Protein AF-A0A227J600-F1 (afdb_monomer_lite)

pLDDT: mean 83.87, std 13.02, range [43.38, 95.94]

Sequence (119 aa):
QQKRGGYDVKAYPALVDTKDSVEIKLYETEFEQITAMRAGQRRLILLNVPSPIKYLHANLPNKSKLGLYFNPYGKVLDLIDDCIACGVDKLIEEQGGLVWVPEKFEALKEHVRAELGDT

Structure (mmCIF, N/CA/C/O backbone):
data_AF-A0A227J600-F1
#
_entry.id   AF-A0A227J600-F1
#
loop_
_atom_site.group_PDB
_atom_site.id
_atom_site.type_symbol
_atom_site.label_atom_id
_atom_site.label_alt_id
_atom_site.label_comp_id
_atom_site.label_asym_id
_atom_site.label_entity_id
_atom_site.label_seq_id
_atom_site.pdbx_PDB_ins_code
_atom_site.Cartn_x
_atom_site.Cartn_y
_atom_site.Cartn_z
_atom_site.occupancy
_atom_site.B_iso_or_equiv
_atom_site.auth_seq_id
_atom_site.auth_comp_id
_atom_site.auth_asym_id
_atom_site.auth_atom_id
_atom_site.pdbx_PDB_model_num
ATOM 1 N N . GLN A 1 1 ? -19.635 -5.910 17.790 1.00 46.06 1 GLN A N 1
ATOM 2 C CA . GLN A 1 1 ? -19.653 -5.313 19.142 1.00 46.06 1 GLN A CA 1
ATOM 3 C C . GLN A 1 1 ? -19.411 -6.428 20.143 1.00 46.06 1 GLN A C 1
ATOM 5 O O . GLN A 1 1 ? -20.209 -7.355 20.182 1.00 46.06 1 GLN A O 1
ATOM 10 N N . GLN A 1 2 ? -18.305 -6.395 20.886 1.00 43.38 2 GLN A N 1
ATOM 11 C CA . GLN A 1 2 ? -18.031 -7.391 21.921 1.00 43.38 2 GLN A CA 1
ATOM 12 C C . GLN A 1 2 ? -17.884 -6.658 23.255 1.00 43.38 2 GLN A C 1
ATOM 14 O O . GLN A 1 2 ? -16.942 -5.898 23.451 1.00 43.38 2 GLN A O 1
ATOM 19 N N . LYS A 1 3 ? -18.866 -6.837 24.146 1.00 43.69 3 LYS A N 1
ATOM 20 C CA . LYS A 1 3 ? -18.869 -6.229 25.479 1.00 43.69 3 LYS A CA 1
ATOM 21 C C . LYS A 1 3 ? -17.942 -7.022 26.398 1.00 43.69 3 LYS A C 1
ATOM 23 O O . LYS A 1 3 ? -18.244 -8.160 26.747 1.00 43.69 3 LYS A O 1
ATOM 28 N N . ARG A 1 4 ? -16.845 -6.404 26.831 1.00 49.41 4 ARG A N 1
ATOM 29 C CA . ARG A 1 4 ? -16.098 -6.806 28.029 1.00 49.41 4 ARG A CA 1
ATOM 30 C C . ARG A 1 4 ? -16.198 -5.667 29.043 1.00 49.41 4 ARG A C 1
ATOM 32 O O . ARG A 1 4 ? -15.706 -4.579 28.790 1.00 49.41 4 ARG A O 1
ATOM 39 N N . GLY A 1 5 ? -16.853 -5.926 30.175 1.00 49.62 5 GLY A N 1
ATOM 40 C CA . GLY A 1 5 ? -16.688 -5.129 31.396 1.00 49.62 5 GLY A CA 1
ATOM 41 C C . GLY A 1 5 ? -17.220 -3.690 31.390 1.00 49.62 5 GLY A C 1
ATOM 42 O O . GLY A 1 5 ? -16.517 -2.806 31.851 1.00 49.62 5 GLY A O 1
ATOM 43 N N . GLY A 1 6 ? -18.444 -3.437 30.917 1.00 53.41 6 GLY A N 1
ATOM 44 C CA . GLY A 1 6 ? -19.148 -2.167 31.185 1.00 53.41 6 GLY A CA 1
ATOM 45 C C . GLY A 1 6 ? -18.714 -0.942 30.368 1.00 53.41 6 GLY A C 1
ATOM 46 O O . GLY A 1 6 ? -19.370 0.089 30.467 1.00 53.41 6 GLY A O 1
ATOM 47 N N . TYR A 1 7 ? -17.689 -1.063 29.521 1.00 58.03 7 TYR A N 1
ATOM 48 C CA . TYR A 1 7 ? -17.281 -0.028 28.569 1.00 58.03 7 TYR A CA 1
ATOM 49 C C . TYR A 1 7 ? -17.641 -0.463 27.140 1.00 58.03 7 TYR A C 1
ATOM 51 O O . TYR A 1 7 ? -17.305 -1.571 26.714 1.00 58.03 7 TYR A O 1
ATOM 59 N N . ASP A 1 8 ? -18.342 0.394 26.391 1.00 58.34 8 ASP A N 1
ATOM 60 C CA . ASP A 1 8 ? -18.586 0.187 24.960 1.00 58.34 8 ASP A CA 1
ATOM 61 C C . ASP A 1 8 ? -17.286 0.466 24.189 1.00 58.34 8 ASP A C 1
ATOM 63 O O . ASP A 1 8 ? -16.976 1.598 23.826 1.00 58.34 8 ASP A O 1
ATOM 67 N N . VAL A 1 9 ? -16.490 -0.582 23.964 1.00 66.81 9 VAL A N 1
ATOM 68 C CA . VAL A 1 9 ? -15.254 -0.491 23.178 1.00 66.81 9 VAL A CA 1
ATOM 69 C C . VAL A 1 9 ? -15.612 -0.434 21.691 1.00 66.81 9 VAL A C 1
ATOM 71 O O . VAL A 1 9 ? -16.072 -1.422 21.107 1.00 66.81 9 VAL A O 1
ATOM 74 N N . LYS A 1 10 ? -15.406 0.731 21.066 1.00 78.88 10 LYS A N 1
ATOM 75 C CA . LYS A 1 10 ? -15.473 0.894 19.611 1.00 78.88 10 LYS A CA 1
ATOM 76 C C . LYS A 1 10 ? -14.107 0.535 19.033 1.00 78.88 10 LYS A C 1
ATOM 78 O O . LYS A 1 10 ? -13.140 1.251 19.246 1.00 78.88 10 LYS A O 1
ATOM 83 N N . ALA A 1 11 ? -14.043 -0.591 18.335 1.00 86.06 11 ALA A N 1
ATOM 84 C CA . ALA A 1 11 ? -12.839 -1.043 17.655 1.00 86.06 11 ALA A CA 1
ATOM 85 C C . ALA A 1 11 ? -12.985 -0.840 16.144 1.00 86.06 11 ALA A C 1
ATOM 87 O O . ALA A 1 11 ? -14.039 -1.138 15.574 1.00 86.06 11 ALA A O 1
ATOM 88 N N . TYR A 1 12 ? -11.921 -0.363 15.511 1.00 90.44 12 TYR A N 1
ATOM 89 C CA . TYR A 1 12 ? -11.863 -0.056 14.089 1.00 90.44 12 TYR A CA 1
ATOM 90 C C . TYR A 1 12 ? -10.918 -1.045 13.391 1.00 90.44 12 TYR A C 1
ATOM 92 O O . TYR A 1 12 ? -9.704 -0.960 13.579 1.00 90.44 12 TYR A O 1
ATOM 100 N N . PRO A 1 13 ? -11.433 -2.028 12.630 1.00 93.62 13 PRO A N 1
ATOM 101 C CA . PRO A 1 13 ? -10.587 -2.994 11.940 1.00 93.62 13 PRO A CA 1
ATOM 102 C C . PRO A 1 13 ? -9.876 -2.353 10.744 1.00 93.62 13 PRO A C 1
ATOM 104 O O . PRO A 1 13 ? -10.499 -1.626 9.969 1.00 93.62 13 PRO A O 1
ATOM 107 N N . ALA A 1 14 ? -8.597 -2.666 10.560 1.00 95.81 14 ALA A N 1
ATOM 108 C CA . ALA A 1 14 ? -7.825 -2.276 9.384 1.00 95.81 14 ALA A CA 1
ATOM 109 C C . ALA A 1 14 ? -6.902 -3.405 8.922 1.00 95.81 14 ALA A C 1
ATOM 111 O O . ALA A 1 14 ? -6.484 -4.252 9.717 1.00 95.81 14 ALA A O 1
ATOM 112 N N . LEU A 1 15 ? -6.577 -3.377 7.629 1.00 95.31 15 LEU A N 1
ATOM 113 C CA . LEU A 1 15 ? -5.482 -4.156 7.067 1.00 95.31 15 LEU A CA 1
ATOM 114 C C . LEU A 1 15 ? -4.154 -3.518 7.471 1.00 95.31 15 LEU A C 1
ATOM 116 O O . LEU A 1 15 ? -4.006 -2.302 7.391 1.00 95.31 15 LEU A O 1
ATOM 120 N N . VAL A 1 16 ? -3.192 -4.339 7.876 1.00 95.56 16 VAL A N 1
ATOM 121 C CA . VAL A 1 16 ? -1.859 -3.907 8.304 1.00 95.56 16 VAL A CA 1
ATOM 122 C C . VAL A 1 16 ? -0.806 -4.585 7.444 1.00 95.56 16 VAL A C 1
ATOM 124 O O . VAL A 1 16 ? -0.865 -5.794 7.230 1.00 95.56 16 VAL A O 1
ATOM 127 N N . ASP A 1 17 ? 0.152 -3.794 6.966 1.00 95.38 17 ASP A N 1
ATOM 128 C CA . ASP A 1 17 ? 1.301 -4.266 6.196 1.00 95.38 17 ASP A CA 1
ATOM 129 C C . ASP A 1 17 ? 2.279 -5.051 7.095 1.00 95.38 17 ASP A C 1
ATOM 131 O O . ASP A 1 17 ? 2.803 -4.514 8.075 1.00 95.38 17 ASP A O 1
ATOM 135 N N . THR A 1 18 ? 2.547 -6.312 6.750 1.00 94.00 18 THR A N 1
ATOM 136 C CA . THR A 1 18 ? 3.558 -7.178 7.387 1.00 94.00 18 THR A CA 1
ATOM 137 C C . THR A 1 18 ? 4.670 -7.589 6.416 1.00 94.00 18 THR A C 1
ATOM 139 O O . THR A 1 18 ? 5.369 -8.575 6.640 1.00 94.00 18 THR A O 1
ATOM 142 N N . LYS A 1 19 ? 4.876 -6.797 5.358 1.00 88.00 19 LYS A N 1
ATOM 143 C CA . LYS A 1 19 ? 5.815 -6.971 4.237 1.00 88.00 19 LYS A CA 1
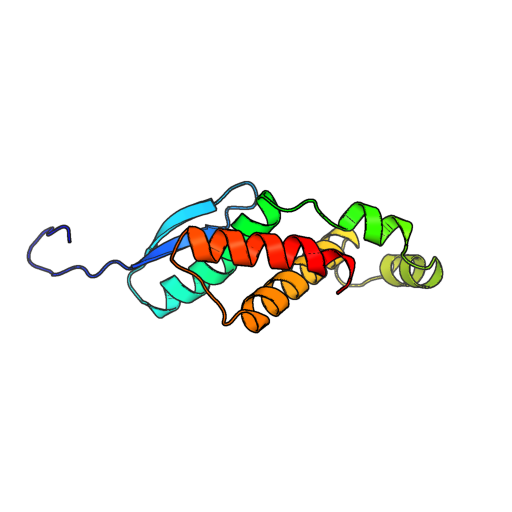ATOM 144 C C . LYS A 1 19 ? 5.448 -8.099 3.279 1.00 88.00 19 LYS A C 1
ATOM 146 O O . LYS A 1 19 ? 5.242 -7.837 2.096 1.00 88.00 19 LYS A O 1
ATOM 151 N N . ASP A 1 20 ? 5.352 -9.319 3.793 1.00 90.31 20 ASP A N 1
ATOM 152 C CA . ASP A 1 20 ? 5.110 -10.526 2.990 1.00 90.31 20 ASP A CA 1
ATOM 153 C C . ASP A 1 20 ? 3.631 -10.935 2.977 1.00 90.31 20 ASP A C 1
ATOM 155 O O . ASP A 1 20 ? 3.209 -11.788 2.197 1.00 90.31 20 ASP A O 1
ATOM 159 N N . SER A 1 21 ? 2.825 -10.325 3.843 1.00 94.12 21 SER A N 1
ATOM 160 C CA . SER A 1 21 ? 1.391 -10.561 3.939 1.00 94.12 21 SER A CA 1
ATOM 161 C C . SER A 1 21 ? 0.653 -9.294 4.382 1.00 94.12 21 SER A C 1
ATOM 163 O O . SER A 1 21 ? 1.231 -8.207 4.489 1.00 94.12 21 SER A O 1
ATOM 165 N N . VAL A 1 22 ? -0.656 -9.433 4.588 1.00 95.94 22 VAL A N 1
ATOM 166 C CA . VAL A 1 22 ? -1.472 -8.450 5.296 1.00 95.94 22 VAL A CA 1
ATOM 167 C C . VAL A 1 22 ? -2.204 -9.135 6.440 1.00 95.94 22 VAL A C 1
ATOM 169 O O . VAL A 1 22 ? -2.660 -10.272 6.310 1.00 95.94 22 VAL A O 1
ATOM 172 N N . GLU A 1 23 ? -2.336 -8.432 7.556 1.00 95.62 23 GLU A N 1
ATOM 173 C CA . GLU A 1 23 ? -3.066 -8.897 8.737 1.00 95.62 23 GLU A CA 1
ATOM 174 C C . GLU A 1 23 ? -4.247 -7.979 9.045 1.00 95.62 23 GLU A C 1
ATOM 176 O O . GLU A 1 23 ? -4.255 -6.813 8.659 1.00 95.62 23 GLU A O 1
ATOM 181 N N . ILE A 1 24 ? -5.232 -8.482 9.789 1.00 94.75 24 ILE A N 1
ATOM 182 C CA . ILE A 1 24 ? -6.327 -7.663 10.318 1.00 94.75 24 ILE A CA 1
ATOM 183 C C . ILE A 1 24 ? -6.005 -7.308 11.768 1.00 94.75 24 ILE A C 1
ATOM 185 O O . ILE A 1 24 ? -5.849 -8.201 12.604 1.00 94.75 24 ILE A O 1
ATOM 189 N N . LYS A 1 25 ? -5.948 -6.010 12.083 1.00 94.06 25 LYS A N 1
ATOM 190 C CA . LYS A 1 25 ? -5.805 -5.513 13.461 1.00 94.06 25 LYS A CA 1
ATOM 191 C C . LYS A 1 25 ? -6.927 -4.552 13.817 1.00 94.06 25 LYS A C 1
ATOM 193 O O . LYS A 1 25 ? -7.504 -3.895 12.954 1.00 94.06 25 LYS A O 1
ATOM 198 N N . LEU A 1 26 ? -7.247 -4.513 15.106 1.00 93.56 26 LEU A N 1
ATOM 199 C CA . LEU A 1 26 ? -8.228 -3.601 15.676 1.00 93.56 26 LEU A CA 1
ATOM 200 C C . LEU A 1 26 ? -7.506 -2.380 16.242 1.00 93.56 26 LEU A C 1
ATOM 202 O O . LEU A 1 26 ? -6.573 -2.534 17.025 1.00 93.56 26 LEU A O 1
ATOM 206 N N . TYR A 1 27 ? -7.972 -1.198 15.859 1.00 92.81 27 TYR A N 1
ATOM 207 C CA . TYR A 1 27 ? -7.493 0.089 16.352 1.00 92.81 27 TYR A CA 1
ATOM 208 C C . TYR A 1 27 ? -8.540 0.761 17.238 1.00 92.81 27 TYR A C 1
ATOM 210 O O . TYR A 1 27 ? -9.737 0.475 17.129 1.00 92.81 27 TYR A O 1
ATOM 218 N N . GLU A 1 28 ? -8.090 1.651 18.119 1.00 89.75 28 GLU A N 1
ATOM 219 C CA . GLU A 1 28 ? -8.958 2.389 19.044 1.00 89.75 28 GLU A CA 1
ATOM 220 C C . GLU A 1 28 ? -9.512 3.667 18.404 1.00 89.75 28 GLU A C 1
ATOM 222 O O . GLU A 1 28 ? -10.600 4.124 18.761 1.00 89.75 28 GLU A O 1
ATOM 227 N N . THR A 1 29 ? -8.805 4.218 17.412 1.00 91.94 29 THR A N 1
ATOM 228 C CA . THR A 1 29 ? -9.203 5.441 16.710 1.00 91.94 29 THR A CA 1
ATOM 229 C C . THR A 1 29 ? -9.389 5.228 15.207 1.00 91.94 29 THR A C 1
ATOM 231 O O . THR A 1 29 ? -8.734 4.400 14.572 1.00 91.94 29 THR A O 1
ATOM 234 N N . GLU A 1 30 ? -10.277 6.025 14.611 1.00 91.94 30 GLU A N 1
ATOM 235 C CA . GLU A 1 30 ? -10.510 6.038 13.160 1.00 91.94 30 GLU A CA 1
ATOM 236 C C . GLU A 1 30 ? -9.282 6.551 12.388 1.00 91.94 30 GLU A C 1
ATOM 238 O O . GLU A 1 30 ? -8.974 6.071 11.300 1.00 91.94 30 GLU A O 1
ATOM 243 N N . PHE A 1 31 ? -8.525 7.482 12.972 1.00 93.69 31 PHE A N 1
ATOM 244 C CA . PHE A 1 31 ? -7.299 8.001 12.365 1.00 93.69 31 PHE A CA 1
ATOM 245 C C . PHE A 1 31 ? -6.226 6.913 12.209 1.00 93.69 31 PHE A C 1
ATOM 247 O O . PHE A 1 31 ? -5.634 6.764 11.135 1.00 93.69 31 PHE A O 1
ATOM 254 N N . GLU A 1 32 ? -5.998 6.118 13.259 1.00 93.50 32 GLU A N 1
ATOM 255 C CA . GLU A 1 32 ? -5.063 4.991 13.205 1.00 93.50 32 GLU A CA 1
ATOM 256 C C . GLU A 1 32 ? -5.536 3.922 12.220 1.00 93.50 32 GLU A C 1
ATOM 258 O O . GLU A 1 32 ? -4.732 3.410 11.441 1.00 93.50 32 GLU A O 1
ATOM 263 N N . GLN A 1 33 ? -6.844 3.640 12.197 1.00 94.94 33 GLN A N 1
ATOM 264 C CA . GLN A 1 33 ? -7.443 2.718 11.240 1.00 94.94 33 GLN A CA 1
ATOM 265 C C . GLN A 1 33 ? -7.172 3.155 9.797 1.00 94.94 33 GLN A C 1
ATOM 267 O O . GLN A 1 33 ? -6.702 2.348 9.003 1.00 94.94 33 GLN A O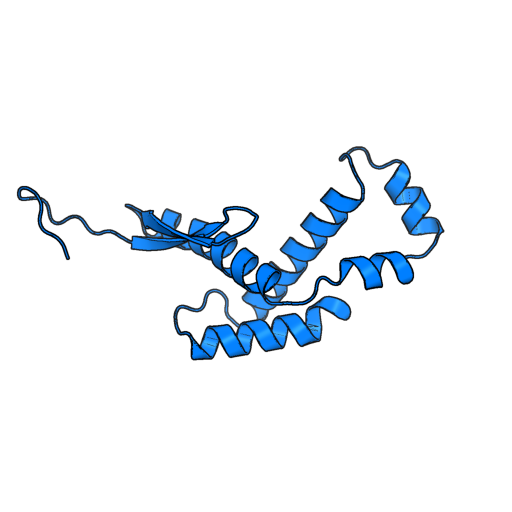 1
ATOM 272 N N . ILE A 1 34 ? -7.451 4.414 9.444 1.00 93.81 34 ILE A N 1
ATOM 273 C CA . ILE A 1 34 ? -7.254 4.928 8.080 1.00 93.81 34 ILE A CA 1
ATOM 274 C C . ILE A 1 34 ? -5.775 4.871 7.697 1.00 93.81 34 ILE A C 1
ATOM 276 O O . ILE A 1 34 ? -5.442 4.432 6.596 1.00 93.81 34 ILE A O 1
ATOM 280 N N . THR A 1 35 ? -4.887 5.276 8.606 1.00 94.12 35 THR A N 1
ATOM 281 C CA . THR A 1 35 ? -3.438 5.269 8.365 1.00 94.12 35 THR A CA 1
ATOM 282 C C . THR A 1 35 ? -2.929 3.852 8.104 1.00 94.12 35 THR A C 1
ATOM 284 O O . THR A 1 35 ? -2.230 3.618 7.117 1.00 94.12 35 THR A O 1
ATOM 287 N N . ALA A 1 36 ? -3.332 2.892 8.939 1.00 95.25 36 ALA A N 1
ATOM 288 C CA . ALA A 1 36 ? -2.983 1.489 8.760 1.00 95.25 36 ALA A CA 1
ATOM 289 C C . ALA A 1 36 ? -3.583 0.921 7.467 1.00 95.25 36 ALA A C 1
ATOM 291 O O . ALA A 1 36 ? -2.870 0.307 6.677 1.00 95.25 36 ALA A O 1
ATOM 292 N N . MET A 1 37 ? -4.862 1.205 7.207 1.00 95.31 37 MET A N 1
ATOM 293 C CA . MET A 1 37 ? -5.591 0.715 6.039 1.00 95.31 37 MET A CA 1
ATOM 294 C C . MET A 1 37 ? -4.969 1.188 4.723 1.00 95.31 37 MET A C 1
ATOM 296 O O . MET A 1 37 ? -4.957 0.416 3.768 1.00 95.31 37 MET A O 1
ATOM 300 N N . ARG A 1 38 ? -4.414 2.410 4.661 1.00 94.62 38 ARG A N 1
ATOM 301 C CA . ARG A 1 38 ? -3.653 2.885 3.488 1.00 94.62 38 ARG A CA 1
ATOM 302 C C . ARG A 1 38 ? -2.465 1.982 3.187 1.00 94.62 38 ARG A C 1
ATOM 304 O O . ARG A 1 38 ? -2.379 1.431 2.091 1.00 94.62 38 ARG A O 1
ATOM 311 N N . ALA A 1 39 ? -1.597 1.770 4.174 1.00 94.81 39 ALA A N 1
ATOM 312 C CA . ALA A 1 39 ? -0.437 0.899 4.011 1.00 94.81 39 ALA A CA 1
ATOM 313 C C . ALA A 1 39 ? -0.850 -0.554 3.711 1.00 94.81 39 ALA A C 1
ATOM 315 O O . ALA A 1 39 ? -0.269 -1.197 2.837 1.00 94.81 39 ALA A O 1
ATOM 316 N N . GLY A 1 40 ? -1.890 -1.056 4.383 1.00 95.62 40 GLY A N 1
ATOM 317 C CA . GLY A 1 40 ? -2.416 -2.405 4.190 1.00 95.62 40 GLY A CA 1
ATOM 318 C C . GLY A 1 40 ? -3.011 -2.640 2.799 1.00 95.62 40 GLY A C 1
ATOM 319 O O . GLY A 1 40 ? -2.710 -3.657 2.180 1.00 95.62 40 GLY A O 1
ATOM 320 N N . GLN A 1 41 ? -3.813 -1.709 2.268 1.00 95.19 41 GLN A N 1
ATOM 321 C CA . GLN A 1 41 ? -4.366 -1.827 0.912 1.00 95.19 41 GLN A CA 1
ATOM 322 C C . GLN A 1 41 ? -3.280 -1.730 -0.155 1.00 95.19 41 GLN A C 1
ATOM 324 O O . GLN A 1 41 ? -3.269 -2.556 -1.068 1.00 95.19 41 GLN A O 1
ATOM 329 N N . ARG A 1 42 ? -2.326 -0.799 -0.010 1.00 95.06 42 ARG A N 1
ATOM 330 C CA . ARG A 1 42 ? -1.156 -0.728 -0.895 1.00 95.06 42 ARG A CA 1
ATOM 331 C C . ARG A 1 42 ? -0.399 -2.056 -0.906 1.00 95.06 42 ARG A C 1
ATOM 333 O O . ARG A 1 42 ? -0.119 -2.586 -1.980 1.00 95.06 42 ARG A O 1
ATOM 340 N N . ARG A 1 43 ? -0.109 -2.630 0.269 1.00 95.00 43 ARG A N 1
ATOM 341 C CA . ARG A 1 43 ? 0.551 -3.940 0.373 1.00 95.00 43 ARG A CA 1
ATOM 342 C C . ARG A 1 43 ? -0.260 -5.032 -0.311 1.00 95.00 43 ARG A C 1
ATOM 344 O O . ARG A 1 43 ? 0.301 -5.802 -1.084 1.00 95.00 43 ARG A O 1
ATOM 351 N N . LEU A 1 44 ? -1.564 -5.097 -0.053 1.00 95.25 44 LEU A N 1
ATOM 352 C CA . LEU A 1 44 ? -2.426 -6.113 -0.647 1.00 95.25 44 LEU A CA 1
ATOM 353 C C . LEU A 1 44 ? -2.430 -6.024 -2.179 1.00 95.25 44 LEU A C 1
ATOM 355 O O . LEU A 1 44 ? -2.372 -7.057 -2.841 1.00 95.25 44 LEU A O 1
ATOM 359 N N . ILE A 1 45 ? -2.439 -4.817 -2.746 1.00 93.81 45 ILE A N 1
ATOM 360 C CA . ILE A 1 45 ? -2.321 -4.612 -4.196 1.00 93.81 45 ILE A CA 1
ATOM 361 C C . ILE A 1 45 ? -0.954 -5.091 -4.694 1.00 93.81 45 ILE A C 1
ATOM 363 O O . ILE A 1 45 ? -0.900 -5.911 -5.605 1.00 93.81 45 ILE A O 1
ATOM 367 N N . LEU A 1 46 ? 0.141 -4.659 -4.063 1.00 91.69 46 LEU A N 1
ATOM 368 C CA . LEU A 1 46 ? 1.505 -5.044 -4.452 1.00 91.69 46 LEU A CA 1
ATOM 369 C C . LEU A 1 46 ? 1.762 -6.557 -4.374 1.00 91.69 46 LEU A C 1
ATOM 371 O O . LEU A 1 46 ? 2.542 -7.080 -5.162 1.00 91.69 46 LEU A O 1
ATOM 375 N N . LEU A 1 47 ? 1.099 -7.272 -3.460 1.00 92.62 47 LEU A N 1
ATOM 376 C CA . LEU A 1 47 ? 1.178 -8.736 -3.371 1.00 92.62 47 LEU A CA 1
ATOM 377 C C . LEU A 1 47 ? 0.415 -9.452 -4.499 1.00 92.62 47 LEU A C 1
ATOM 379 O O . LEU A 1 47 ? 0.709 -10.609 -4.788 1.00 92.62 47 LEU A O 1
ATOM 383 N N . ASN A 1 48 ? -0.561 -8.789 -5.128 1.00 91.25 48 ASN A N 1
ATOM 384 C CA . ASN A 1 48 ? -1.420 -9.377 -6.161 1.00 91.25 48 ASN A CA 1
ATOM 385 C C . ASN A 1 48 ? -1.149 -8.841 -7.580 1.00 91.25 48 ASN A C 1
ATOM 387 O O . ASN A 1 48 ? -1.720 -9.356 -8.542 1.00 91.25 48 ASN A O 1
ATOM 391 N N . VAL A 1 49 ? -0.295 -7.828 -7.729 1.00 89.06 49 VAL A N 1
ATOM 392 C CA . VAL A 1 49 ? 0.078 -7.220 -9.014 1.00 89.06 49 VAL A CA 1
ATOM 393 C C . VAL A 1 49 ? 1.533 -7.577 -9.343 1.00 89.06 49 VAL A C 1
ATOM 395 O O . VAL A 1 49 ? 2.396 -7.485 -8.470 1.00 89.06 49 VAL A O 1
ATOM 398 N N . PRO A 1 50 ? 1.854 -7.994 -10.585 1.00 84.19 50 PRO A N 1
ATOM 399 C CA . PRO A 1 50 ? 3.232 -8.270 -10.971 1.00 84.19 50 PRO A CA 1
ATOM 400 C C . PRO A 1 50 ? 4.103 -7.019 -10.817 1.00 84.19 50 PRO A C 1
ATOM 402 O O . PRO A 1 50 ? 3.786 -5.953 -11.336 1.00 84.19 50 PRO A O 1
ATOM 405 N N . SER A 1 51 ? 5.230 -7.169 -10.121 1.00 77.19 51 SER A N 1
ATOM 406 C CA . SER A 1 51 ? 6.148 -6.060 -9.869 1.00 77.19 51 SER A CA 1
ATOM 407 C C . SER A 1 51 ? 6.760 -5.507 -11.170 1.00 77.19 51 SER A C 1
ATOM 409 O O . SER A 1 51 ? 7.333 -6.280 -11.953 1.00 77.19 51 SER A O 1
ATOM 411 N N . PRO A 1 52 ? 6.744 -4.175 -11.380 1.00 75.00 52 PRO A N 1
ATOM 412 C CA . PRO A 1 52 ? 7.353 -3.537 -12.545 1.00 75.00 52 PRO A CA 1
ATOM 413 C C . PRO A 1 52 ? 8.886 -3.479 -12.453 1.00 75.00 52 PRO A C 1
ATOM 415 O O . PRO A 1 52 ? 9.530 -3.068 -13.414 1.00 75.00 52 PRO A O 1
ATOM 418 N N . ILE A 1 53 ? 9.509 -3.915 -11.345 1.00 77.94 53 ILE A N 1
ATOM 419 C CA . ILE A 1 53 ? 10.964 -3.807 -11.109 1.00 77.94 53 ILE A CA 1
ATOM 420 C C . ILE A 1 53 ? 11.769 -4.359 -12.288 1.00 77.94 53 ILE A C 1
ATOM 422 O O . ILE A 1 53 ? 12.699 -3.710 -12.760 1.00 77.94 53 ILE A O 1
ATOM 426 N N . LYS A 1 54 ? 11.406 -5.536 -12.816 1.00 72.44 54 LYS A N 1
ATOM 427 C CA . LYS A 1 54 ? 12.120 -6.129 -13.962 1.00 72.44 54 LYS A CA 1
ATOM 428 C C . LYS A 1 54 ? 12.059 -5.233 -15.201 1.00 72.44 54 LYS A C 1
ATOM 430 O O . LYS A 1 54 ? 13.069 -5.071 -15.883 1.00 72.44 54 LYS A O 1
ATOM 435 N N . TYR A 1 55 ? 10.895 -4.647 -15.468 1.00 72.94 55 TYR A N 1
ATOM 436 C CA . TYR A 1 55 ? 10.683 -3.728 -16.581 1.00 72.94 55 TYR A CA 1
ATOM 437 C C . TYR A 1 55 ? 11.449 -2.414 -16.376 1.00 72.94 55 TYR A C 1
ATOM 439 O O . TYR A 1 55 ? 12.161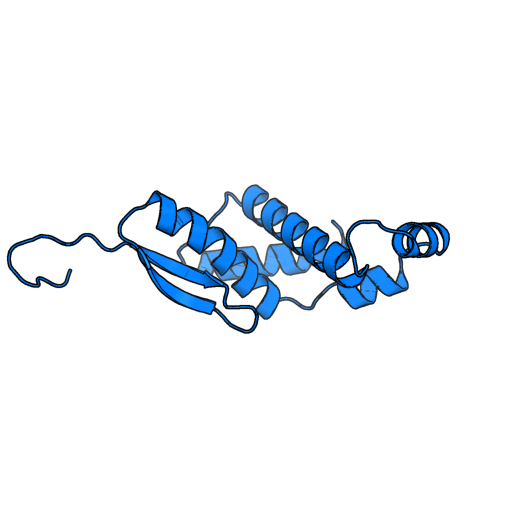 -1.977 -17.278 1.00 72.94 55 TYR A O 1
ATOM 447 N N . LEU A 1 56 ? 11.400 -1.834 -15.175 1.00 73.50 56 LEU A N 1
ATOM 448 C CA . LEU A 1 56 ? 12.144 -0.621 -14.826 1.00 73.50 56 LEU A CA 1
ATOM 449 C C . LEU A 1 56 ? 13.657 -0.833 -14.951 1.00 73.50 56 LEU A C 1
ATOM 451 O O . LEU A 1 56 ? 14.348 -0.021 -15.559 1.00 73.50 56 LEU A O 1
ATOM 455 N N . HIS A 1 57 ? 14.184 -1.961 -14.468 1.00 71.50 57 HIS A N 1
ATOM 456 C CA . HIS A 1 57 ? 15.598 -2.305 -14.627 1.00 71.50 57 HIS A CA 1
ATOM 457 C C . HIS A 1 57 ? 16.009 -2.483 -16.091 1.00 71.50 57 HIS A C 1
ATOM 459 O O . HIS A 1 57 ? 17.120 -2.087 -16.461 1.00 71.50 57 HIS A O 1
ATOM 465 N N . ALA A 1 58 ? 15.152 -3.073 -16.926 1.00 73.31 58 ALA A N 1
ATOM 466 C CA . ALA A 1 58 ? 15.432 -3.240 -18.348 1.00 73.31 58 ALA A CA 1
ATOM 467 C C . ALA A 1 58 ? 15.446 -1.890 -19.083 1.00 73.31 58 ALA A C 1
ATOM 469 O O . ALA A 1 58 ? 16.378 -1.624 -19.842 1.00 73.31 58 ALA A O 1
ATOM 470 N N . ASN A 1 59 ? 14.475 -1.018 -18.798 1.00 71.75 59 ASN A N 1
ATOM 471 C CA . ASN A 1 59 ? 14.247 0.216 -19.552 1.00 71.75 59 ASN A CA 1
ATOM 472 C C . ASN A 1 59 ? 14.945 1.461 -18.985 1.00 71.75 59 ASN A C 1
ATOM 474 O O . ASN A 1 59 ? 14.996 2.484 -19.666 1.00 71.75 59 ASN A O 1
ATOM 478 N N . LEU A 1 60 ? 15.531 1.404 -17.780 1.00 74.31 60 LEU A N 1
ATOM 479 C CA . LEU A 1 60 ? 16.253 2.555 -17.239 1.00 74.31 60 LEU A CA 1
ATOM 480 C C . LEU A 1 60 ? 17.496 2.884 -18.095 1.00 74.31 60 LEU A C 1
ATOM 482 O O . LEU A 1 60 ? 18.363 2.012 -18.272 1.00 74.31 60 LEU A O 1
ATOM 486 N N . PRO A 1 61 ? 17.662 4.142 -18.545 1.00 77.19 61 PRO A N 1
ATOM 487 C CA . PRO A 1 61 ? 18.863 4.571 -19.252 1.00 77.19 61 PRO A CA 1
ATOM 488 C C . PRO A 1 61 ? 20.128 4.356 -18.410 1.00 77.19 61 PRO A C 1
ATOM 490 O O . PRO A 1 61 ? 20.135 4.605 -17.203 1.00 77.19 61 PRO A O 1
ATOM 493 N N . ASN A 1 62 ? 21.241 3.970 -19.045 1.00 74.94 62 ASN A N 1
ATOM 494 C CA . ASN A 1 62 ? 22.517 3.720 -18.350 1.00 74.94 62 ASN A CA 1
ATOM 495 C C . ASN A 1 62 ? 23.014 4.929 -17.539 1.00 74.94 62 ASN A C 1
ATOM 497 O O . ASN A 1 62 ? 23.609 4.756 -16.479 1.00 74.94 62 ASN A O 1
ATOM 501 N N . LYS A 1 63 ? 22.721 6.154 -17.998 1.00 74.50 63 LYS A N 1
ATOM 502 C CA . LYS A 1 63 ? 23.027 7.394 -17.269 1.00 74.50 63 LYS A CA 1
ATOM 503 C C . LYS A 1 63 ? 22.267 7.481 -15.939 1.00 74.50 63 LYS A C 1
ATOM 505 O O . LYS A 1 63 ? 22.865 7.829 -14.926 1.00 74.50 63 LYS A O 1
ATOM 510 N N . SER A 1 64 ? 20.984 7.116 -15.932 1.00 75.62 64 SER A N 1
ATOM 511 C CA . SER A 1 64 ? 20.163 7.064 -14.718 1.00 75.62 64 SER A CA 1
ATOM 512 C C . SER A 1 64 ? 20.621 5.937 -13.793 1.00 75.62 64 SER A C 1
ATOM 514 O O . SER A 1 64 ? 20.761 6.159 -12.597 1.00 75.62 64 SER A O 1
ATOM 516 N N . LYS A 1 65 ? 20.965 4.759 -14.340 1.00 72.88 65 LYS A N 1
ATOM 517 C CA . LYS A 1 65 ? 21.534 3.640 -13.560 1.00 72.88 65 LYS A CA 1
ATOM 518 C C . LYS A 1 65 ? 22.833 4.032 -12.848 1.00 72.88 65 LYS A C 1
ATOM 520 O O . LYS A 1 65 ? 22.993 3.736 -11.669 1.00 72.88 65 LYS A O 1
ATOM 525 N N . LEU A 1 66 ? 23.736 4.727 -13.545 1.00 74.88 66 LEU A N 1
ATOM 526 C CA . LEU A 1 66 ? 24.986 5.244 -12.974 1.00 74.88 66 LEU A CA 1
ATOM 527 C C . LEU A 1 66 ? 24.734 6.309 -11.901 1.00 74.88 66 LEU A C 1
ATOM 529 O O . LEU A 1 66 ? 25.377 6.270 -10.859 1.00 74.88 66 LEU A O 1
ATOM 533 N N . GLY A 1 67 ? 23.789 7.227 -12.124 1.00 75.06 67 GLY A N 1
ATOM 534 C CA . GLY A 1 67 ? 23.416 8.237 -11.127 1.00 75.06 67 GLY A CA 1
ATOM 535 C C . GLY A 1 67 ? 22.838 7.625 -9.848 1.00 75.06 67 GLY A C 1
ATOM 536 O O . GLY A 1 67 ? 23.181 8.054 -8.751 1.00 75.06 67 GLY A O 1
ATOM 537 N N . LEU A 1 68 ? 22.027 6.573 -9.982 1.00 74.12 68 LEU A N 1
ATOM 538 C CA . LEU A 1 68 ? 21.463 5.838 -8.850 1.00 74.12 68 LEU A CA 1
ATOM 539 C C . LEU A 1 68 ? 22.522 5.041 -8.072 1.00 74.12 68 LEU A C 1
ATOM 541 O O . LEU A 1 68 ? 22.373 4.856 -6.869 1.00 74.12 68 LEU A O 1
ATOM 545 N N . TYR A 1 69 ? 23.612 4.607 -8.715 1.00 70.50 69 TYR A N 1
ATOM 546 C CA . TYR A 1 69 ? 24.690 3.859 -8.053 1.00 70.50 69 TYR A CA 1
ATOM 547 C C . TYR A 1 69 ? 25.400 4.665 -6.951 1.00 70.50 69 TYR A C 1
ATOM 549 O O . TYR A 1 69 ? 25.881 4.090 -5.979 1.00 70.50 69 TYR A O 1
ATOM 557 N N . PHE A 1 70 ? 25.438 5.995 -7.079 1.00 72.25 70 PHE A N 1
ATOM 558 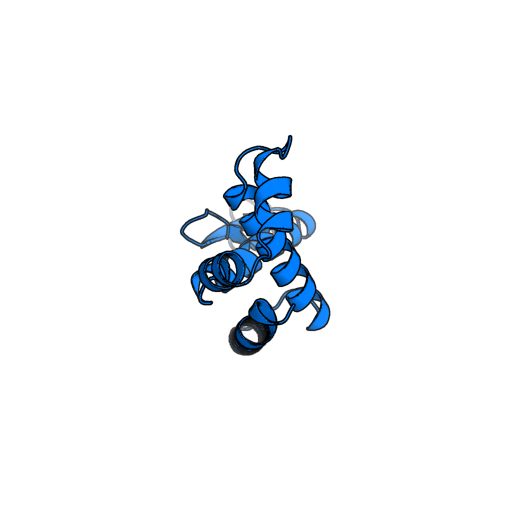C CA . PHE A 1 70 ? 26.071 6.904 -6.114 1.00 72.25 70 PHE A CA 1
ATOM 559 C C . PHE A 1 70 ? 25.065 7.580 -5.167 1.00 72.25 70 PHE A C 1
ATOM 561 O O . PHE A 1 70 ? 25.345 8.637 -4.603 1.00 72.25 70 PHE A O 1
ATOM 568 N N . ASN A 1 71 ? 23.882 6.991 -5.005 1.00 68.38 71 ASN A N 1
ATOM 569 C CA . ASN A 1 71 ? 22.814 7.530 -4.174 1.00 68.38 71 ASN A CA 1
ATOM 570 C C . ASN A 1 71 ? 23.182 7.538 -2.664 1.00 68.38 71 ASN A C 1
ATOM 572 O O . ASN A 1 71 ? 23.569 6.494 -2.136 1.00 68.38 71 ASN A O 1
ATOM 576 N N . PRO A 1 72 ? 22.997 8.659 -1.931 1.00 70.69 72 PRO A N 1
ATOM 577 C CA . PRO A 1 72 ? 23.181 8.708 -0.475 1.00 70.69 72 PRO A CA 1
ATOM 578 C C . PRO A 1 72 ? 22.146 7.905 0.344 1.00 70.69 72 PRO A C 1
ATOM 580 O O . PRO A 1 72 ? 22.362 7.690 1.533 1.00 70.69 72 PRO A O 1
ATOM 583 N N . TYR A 1 73 ? 21.035 7.460 -0.256 1.00 65.25 73 TYR A N 1
ATOM 584 C CA . TYR A 1 73 ? 19.891 6.831 0.426 1.00 65.25 73 TYR A CA 1
ATOM 585 C C . TYR A 1 73 ? 19.936 5.291 0.501 1.00 65.25 73 TYR A C 1
ATOM 587 O O . TYR A 1 73 ? 18.934 4.665 0.833 1.00 65.25 73 TYR A O 1
ATOM 595 N N . GLY A 1 74 ? 21.081 4.658 0.229 1.00 73.31 74 GLY A N 1
ATOM 596 C CA . GLY A 1 74 ? 21.249 3.207 0.378 1.00 73.31 74 GLY A CA 1
ATOM 597 C C . GLY A 1 74 ? 21.129 2.436 -0.938 1.00 73.31 74 GLY A C 1
ATOM 598 O O . GLY A 1 74 ? 21.657 2.866 -1.964 1.00 73.31 74 GLY A O 1
ATOM 599 N N . LYS A 1 75 ? 20.510 1.246 -0.918 1.00 79.62 75 LYS A N 1
ATOM 600 C CA . LYS A 1 75 ? 20.444 0.391 -2.113 1.00 79.62 75 LYS A CA 1
ATOM 601 C C . LYS A 1 75 ? 19.452 0.969 -3.118 1.00 79.62 75 LYS A C 1
ATOM 603 O O . LYS A 1 75 ? 18.342 1.348 -2.771 1.00 79.62 75 LYS A O 1
ATOM 608 N N . VAL A 1 76 ? 19.826 0.941 -4.395 1.00 79.00 76 VAL A N 1
ATOM 609 C CA . VAL A 1 76 ? 18.966 1.394 -5.504 1.00 79.00 76 VAL A CA 1
ATOM 610 C C . VAL A 1 76 ? 17.620 0.668 -5.534 1.00 79.00 76 VAL A C 1
ATOM 612 O O . VAL A 1 76 ? 16.612 1.285 -5.849 1.00 79.00 76 VAL A O 1
ATOM 615 N N . LEU A 1 77 ? 17.600 -0.622 -5.186 1.00 78.62 77 LEU A N 1
ATOM 616 C CA . LEU A 1 77 ? 16.367 -1.410 -5.128 1.00 78.62 77 LEU A CA 1
ATOM 617 C C . LEU A 1 77 ? 15.379 -0.865 -4.093 1.00 78.62 77 LEU A C 1
ATOM 619 O O . LEU A 1 77 ? 14.204 -0.752 -4.408 1.00 78.62 77 LEU A O 1
ATOM 623 N N . ASP A 1 78 ? 15.864 -0.440 -2.925 1.00 82.50 78 ASP A N 1
ATOM 624 C CA . ASP A 1 78 ? 15.010 0.109 -1.867 1.00 82.50 78 ASP A CA 1
ATOM 625 C C . ASP A 1 78 ? 14.366 1.433 -2.321 1.00 82.50 78 ASP A C 1
ATOM 627 O O . ASP A 1 78 ? 13.204 1.699 -2.026 1.00 82.50 78 ASP A O 1
ATOM 631 N N . LEU A 1 79 ? 15.096 2.241 -3.102 1.00 82.31 79 LEU A N 1
ATOM 632 C CA . LEU A 1 79 ? 14.555 3.458 -3.712 1.00 82.31 79 LEU A CA 1
ATOM 633 C C . LEU A 1 79 ? 13.511 3.148 -4.792 1.00 82.31 79 LEU A C 1
ATOM 635 O O . LEU A 1 79 ? 12.501 3.835 -4.884 1.00 82.31 79 LEU A O 1
ATOM 639 N N . ILE A 1 80 ? 13.754 2.133 -5.624 1.00 82.81 80 ILE A N 1
ATOM 640 C CA . ILE A 1 80 ? 12.790 1.712 -6.647 1.00 82.81 80 ILE A CA 1
ATOM 641 C C . ILE A 1 80 ? 11.504 1.213 -5.982 1.00 82.81 80 ILE A C 1
ATOM 643 O O . ILE A 1 80 ? 10.420 1.599 -6.412 1.00 82.81 80 ILE A O 1
ATOM 647 N N . ASP A 1 81 ? 11.614 0.410 -4.924 1.00 85.81 81 ASP A N 1
ATOM 648 C CA . ASP A 1 81 ? 10.464 -0.073 -4.157 1.00 85.81 81 ASP A CA 1
ATOM 649 C C . ASP A 1 81 ? 9.663 1.085 -3.545 1.00 85.81 81 ASP A C 1
ATOM 651 O O . ASP A 1 81 ? 8.432 1.070 -3.595 1.00 85.81 81 ASP A O 1
ATOM 655 N N . ASP A 1 82 ? 10.341 2.117 -3.033 1.00 86.88 82 ASP A N 1
ATOM 656 C CA . ASP A 1 82 ? 9.699 3.328 -2.510 1.00 86.88 82 ASP A CA 1
ATOM 657 C C . ASP A 1 82 ? 8.980 4.125 -3.615 1.00 86.88 82 ASP A C 1
ATOM 659 O O . ASP A 1 82 ? 7.826 4.528 -3.453 1.00 86.88 82 ASP A O 1
ATOM 663 N N . CYS A 1 83 ? 9.600 4.275 -4.792 1.00 87.56 83 CYS A N 1
ATOM 664 C CA . CYS A 1 83 ? 8.954 4.904 -5.946 1.00 87.56 83 CYS A CA 1
ATOM 665 C C . CYS A 1 83 ? 7.714 4.127 -6.410 1.00 87.56 83 CYS A C 1
ATOM 667 O O . CYS A 1 83 ? 6.692 4.740 -6.712 1.00 87.56 83 CYS A O 1
ATOM 669 N N . ILE A 1 84 ? 7.778 2.794 -6.437 1.00 88.62 84 ILE A N 1
ATOM 670 C CA . ILE A 1 84 ? 6.634 1.941 -6.783 1.00 88.62 84 ILE A CA 1
ATOM 671 C C . ILE A 1 84 ? 5.523 2.106 -5.745 1.00 88.62 84 ILE A C 1
ATOM 673 O O . ILE A 1 84 ? 4.361 2.265 -6.113 1.00 88.62 84 ILE A O 1
ATOM 677 N N . ALA A 1 85 ? 5.861 2.102 -4.454 1.00 90.56 85 ALA A N 1
ATOM 678 C CA . ALA A 1 85 ? 4.892 2.311 -3.384 1.00 90.56 85 ALA A CA 1
ATOM 679 C C . ALA A 1 85 ? 4.181 3.669 -3.520 1.00 90.56 85 ALA A C 1
ATOM 681 O O . ALA A 1 85 ? 2.955 3.725 -3.421 1.00 90.56 85 ALA A O 1
ATOM 682 N N . CYS A 1 86 ? 4.936 4.728 -3.817 1.00 91.44 86 CYS A N 1
ATOM 683 C CA . CYS A 1 86 ? 4.412 6.067 -4.077 1.00 91.44 86 CYS A CA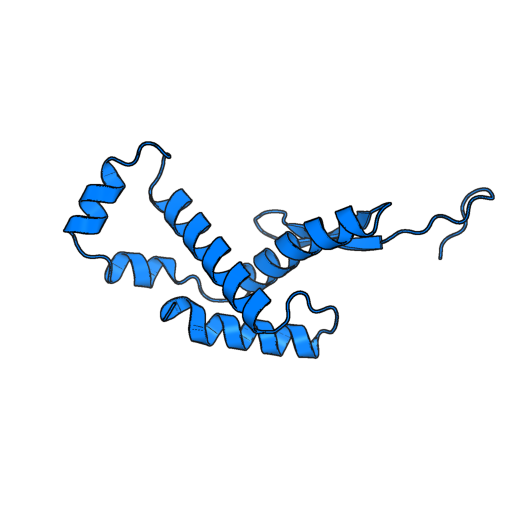 1
ATOM 684 C C . CYS A 1 86 ? 3.517 6.113 -5.331 1.00 91.44 86 CYS A C 1
ATOM 686 O O . CYS A 1 86 ? 2.436 6.700 -5.301 1.00 91.44 86 CYS A O 1
ATOM 688 N N . GLY A 1 87 ? 3.919 5.446 -6.419 1.00 91.19 87 GLY A N 1
ATOM 689 C CA . GLY A 1 87 ? 3.110 5.332 -7.636 1.00 91.19 87 GLY A CA 1
ATOM 690 C C . GLY A 1 87 ? 1.774 4.632 -7.381 1.00 91.19 87 GLY A C 1
ATOM 691 O O . GLY A 1 87 ? 0.729 5.121 -7.804 1.00 91.19 87 GLY A O 1
ATOM 692 N N . VAL A 1 88 ? 1.781 3.539 -6.612 1.00 91.69 88 VAL A N 1
ATOM 693 C CA . VAL A 1 88 ? 0.546 2.856 -6.203 1.00 91.69 88 VAL A CA 1
ATOM 694 C C . VAL A 1 88 ? -0.334 3.762 -5.343 1.00 91.69 88 VAL A C 1
ATOM 696 O O . VAL A 1 88 ? -1.532 3.830 -5.598 1.00 91.69 88 VAL A O 1
ATOM 699 N N . ASP A 1 89 ? 0.225 4.479 -4.364 1.00 93.44 89 ASP A N 1
ATOM 700 C CA . ASP A 1 89 ? -0.552 5.420 -3.542 1.00 93.44 89 ASP A CA 1
ATOM 701 C C . ASP A 1 89 ? -1.249 6.479 -4.401 1.00 93.44 89 ASP A C 1
ATOM 703 O O . ASP A 1 89 ? -2.440 6.732 -4.222 1.00 93.44 89 ASP A O 1
ATOM 707 N N . LYS A 1 90 ? -0.538 7.038 -5.385 1.00 92.88 90 LYS A N 1
ATOM 708 C CA . LYS A 1 90 ? -1.096 8.015 -6.323 1.00 92.88 90 LYS A CA 1
ATOM 709 C C . LYS A 1 90 ? -2.264 7.434 -7.128 1.00 92.88 90 LYS A C 1
ATOM 711 O O . LYS A 1 90 ? -3.321 8.053 -7.195 1.00 92.88 90 LYS A O 1
ATOM 716 N N . LEU A 1 91 ? -2.104 6.235 -7.691 1.00 91.81 91 LEU A N 1
ATOM 717 C CA . LEU A 1 91 ? -3.157 5.562 -8.465 1.00 91.81 91 LEU A CA 1
ATOM 718 C C . LEU A 1 91 ? -4.386 5.221 -7.603 1.00 91.81 91 LEU A C 1
ATOM 720 O O . LEU A 1 91 ? -5.524 5.282 -8.069 1.00 91.81 91 LEU A O 1
ATOM 724 N N . ILE A 1 92 ? -4.177 4.897 -6.323 1.00 92.38 92 ILE A N 1
ATOM 725 C CA . ILE A 1 92 ? -5.271 4.711 -5.360 1.00 92.38 92 ILE A CA 1
ATOM 726 C C . ILE A 1 92 ? -6.023 6.025 -5.132 1.00 92.38 92 ILE A C 1
ATOM 728 O O . ILE A 1 92 ? -7.256 6.037 -5.125 1.00 92.38 92 ILE A O 1
ATOM 732 N N . GLU A 1 93 ? -5.308 7.134 -4.951 1.00 93.12 93 GLU A N 1
ATOM 733 C CA . GLU A 1 93 ? -5.920 8.451 -4.762 1.00 93.12 93 GLU A CA 1
ATOM 734 C C . GLU A 1 93 ? -6.714 8.909 -5.996 1.00 93.12 93 GLU A C 1
ATOM 736 O O . GLU A 1 93 ? -7.819 9.434 -5.840 1.00 93.12 93 GLU A O 1
ATOM 741 N N . GLU A 1 94 ? -6.228 8.633 -7.208 1.00 91.88 94 GLU A N 1
ATOM 742 C CA . GLU A 1 94 ? -6.922 8.948 -8.468 1.00 91.88 94 GLU A CA 1
ATOM 743 C C . GLU A 1 94 ? -8.272 8.221 -8.611 1.00 91.88 94 GLU A C 1
ATOM 745 O O . GLU A 1 94 ? -9.219 8.778 -9.168 1.00 91.88 94 GLU A O 1
ATOM 750 N N . GLN A 1 95 ? -8.410 7.022 -8.036 1.00 90.31 95 GLN A N 1
ATOM 751 C CA . GLN A 1 95 ? -9.666 6.256 -8.005 1.00 90.31 95 GLN A CA 1
ATOM 752 C C . GLN A 1 95 ? -10.597 6.624 -6.834 1.00 90.31 95 GLN A C 1
ATOM 754 O O . GLN A 1 95 ? -11.623 5.973 -6.616 1.00 90.31 95 GLN A O 1
ATOM 759 N N . GLY A 1 96 ? -10.275 7.674 -6.073 1.00 90.38 96 GLY A N 1
ATOM 760 C CA . GLY A 1 96 ? -11.089 8.139 -4.947 1.00 90.38 96 GLY A CA 1
ATOM 761 C C . GLY A 1 96 ? -10.674 7.572 -3.586 1.00 90.38 96 GLY A C 1
ATOM 762 O O . GLY A 1 96 ? -11.414 7.725 -2.611 1.00 90.38 96 GLY A O 1
ATOM 763 N N . GLY A 1 97 ? -9.493 6.957 -3.493 1.00 92.00 97 GLY A N 1
ATOM 764 C CA . GLY A 1 97 ? -8.867 6.553 -2.238 1.00 92.00 97 GLY A CA 1
ATOM 765 C C . GLY A 1 97 ? -9.236 5.144 -1.767 1.00 92.00 97 GLY A C 1
ATOM 766 O O . GLY A 1 97 ? -9.393 4.212 -2.552 1.00 92.00 97 GLY A O 1
ATOM 767 N N . LEU A 1 98 ? -9.326 4.971 -0.444 1.00 92.56 98 LEU A N 1
ATOM 768 C CA . LEU A 1 98 ? -9.491 3.654 0.173 1.00 92.56 98 LEU A CA 1
ATOM 769 C C . LEU A 1 98 ? -10.838 3.008 -0.139 1.00 92.56 98 LEU A C 1
ATOM 771 O O . LEU A 1 98 ? -11.900 3.617 0.005 1.00 92.56 98 LEU A O 1
ATOM 775 N N . VAL A 1 99 ? -10.788 1.710 -0.426 1.00 94.50 99 VAL A N 1
ATOM 776 C CA . VAL A 1 99 ? -11.968 0.894 -0.713 1.00 94.50 99 VAL A CA 1
ATOM 777 C C . VAL A 1 99 ? -12.184 -0.159 0.372 1.00 94.50 99 VAL A C 1
ATOM 779 O O . VAL A 1 99 ? -11.250 -0.787 0.852 1.00 94.50 99 VAL A O 1
ATOM 782 N N . TRP A 1 100 ? -13.436 -0.357 0.781 1.00 91.62 100 TRP A N 1
ATOM 783 C CA . TRP A 1 100 ? -13.811 -1.295 1.857 1.00 91.62 100 TRP A CA 1
ATOM 784 C C . TRP A 1 100 ? -14.627 -2.485 1.348 1.00 91.62 100 TRP A C 1
ATOM 786 O O . TRP A 1 100 ? -15.057 -3.334 2.122 1.00 91.62 100 TRP A O 1
ATOM 796 N N . VAL A 1 101 ? -14.873 -2.511 0.039 1.00 93.56 101 VAL A N 1
ATOM 797 C CA . VAL A 1 101 ? -15.779 -3.434 -0.640 1.00 93.56 101 VAL A CA 1
ATOM 798 C C . VAL A 1 101 ? -14.953 -4.284 -1.610 1.00 93.56 101 VAL A C 1
ATOM 800 O O . VAL A 1 101 ? -14.195 -3.692 -2.387 1.00 93.56 101 VAL A O 1
ATOM 803 N N . PRO A 1 102 ? -15.082 -5.625 -1.597 1.00 92.38 102 PRO A N 1
ATOM 804 C CA . PRO A 1 102 ? -14.263 -6.513 -2.423 1.00 92.38 102 PRO A CA 1
ATOM 805 C C . PRO A 1 102 ? -14.306 -6.174 -3.915 1.00 92.38 102 PRO A C 1
ATOM 807 O O . PRO A 1 102 ? -13.271 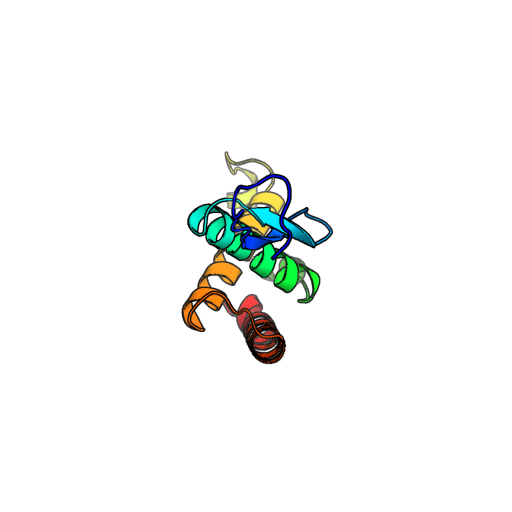-6.110 -4.564 1.00 92.38 102 PRO A O 1
ATOM 810 N N . GLU A 1 103 ? -15.484 -5.869 -4.453 1.00 94.19 103 GLU A N 1
ATOM 811 C CA . GLU A 1 103 ? -15.670 -5.563 -5.873 1.00 94.19 103 GLU A CA 1
ATOM 812 C C . GLU A 1 103 ? -14.942 -4.274 -6.277 1.00 94.19 103 GLU A C 1
ATOM 814 O O . GLU A 1 103 ? -14.354 -4.188 -7.354 1.00 94.19 103 GLU A O 1
ATOM 819 N N . LYS A 1 104 ? -14.933 -3.274 -5.386 1.00 93.19 104 LYS A N 1
ATOM 820 C CA . LYS A 1 104 ? -14.186 -2.026 -5.597 1.00 93.19 104 LYS A CA 1
ATOM 821 C C . LYS A 1 104 ? -12.682 -2.246 -5.486 1.00 93.19 104 LYS A C 1
ATOM 823 O O . LYS A 1 104 ? -11.927 -1.612 -6.214 1.00 93.19 104 LYS A O 1
ATOM 828 N N . PHE A 1 105 ? -12.257 -3.138 -4.593 1.00 94.38 105 PHE A N 1
ATOM 829 C CA . PHE A 1 105 ? -10.855 -3.519 -4.467 1.00 94.38 105 PHE A CA 1
ATOM 830 C C . PHE A 1 105 ? -10.343 -4.223 -5.720 1.00 94.38 105 PHE A C 1
ATOM 832 O O . PHE A 1 105 ? -9.274 -3.880 -6.211 1.00 94.38 105 PHE A O 1
ATOM 839 N N . GLU A 1 106 ? -11.118 -5.149 -6.279 1.00 93.94 106 GLU A N 1
ATOM 840 C CA . GLU A 1 106 ? -10.760 -5.809 -7.534 1.00 93.94 106 GLU A CA 1
ATOM 841 C C . GLU A 1 106 ? -10.638 -4.804 -8.687 1.00 93.94 106 GLU A C 1
ATOM 843 O O . GLU A 1 106 ? -9.650 -4.836 -9.416 1.00 93.94 106 GLU A O 1
ATOM 848 N N . ALA A 1 107 ? -11.570 -3.852 -8.799 1.00 93.25 107 ALA A N 1
ATOM 849 C CA . ALA A 1 107 ? -11.491 -2.799 -9.813 1.00 93.25 107 ALA A CA 1
ATOM 850 C C . ALA A 1 107 ? -10.248 -1.906 -9.636 1.00 93.25 107 ALA A C 1
ATOM 852 O O . ALA A 1 107 ? -9.539 -1.623 -10.600 1.00 93.25 107 ALA A O 1
ATOM 853 N N . LEU A 1 108 ? -9.955 -1.509 -8.394 1.00 93.12 108 LEU A N 1
ATOM 854 C CA . LEU A 1 108 ? -8.776 -0.720 -8.046 1.00 93.12 108 LEU A CA 1
ATOM 855 C C . LEU A 1 108 ? -7.476 -1.469 -8.370 1.00 93.12 108 LEU A C 1
ATOM 857 O O . LEU A 1 108 ? -6.562 -0.904 -8.963 1.00 93.12 108 LEU A O 1
ATOM 861 N N . LYS A 1 109 ? -7.404 -2.755 -8.019 1.00 93.00 109 LYS A N 1
ATOM 862 C CA . LYS A 1 109 ? -6.258 -3.618 -8.313 1.00 93.00 109 LYS A CA 1
ATOM 863 C C . LYS A 1 109 ? -6.021 -3.736 -9.817 1.00 93.00 109 LYS A C 1
ATOM 865 O O . LYS A 1 109 ? -4.879 -3.627 -10.254 1.00 93.00 109 LYS A O 1
ATOM 870 N N . GLU A 1 110 ? -7.073 -3.946 -10.607 1.00 92.31 110 GLU A N 1
ATOM 871 C CA . GLU A 1 110 ? -6.952 -4.044 -12.065 1.00 92.31 110 GLU A CA 1
ATOM 872 C C . GLU A 1 110 ? -6.506 -2.721 -12.696 1.00 92.31 110 GLU A C 1
ATOM 874 O O . GLU A 1 110 ? -5.677 -2.740 -13.605 1.00 92.31 110 GLU A O 1
ATOM 879 N N . HIS A 1 111 ? -6.982 -1.583 -12.181 1.00 91.44 111 HIS A N 1
ATOM 880 C CA . HIS A 1 111 ? -6.507 -0.264 -12.598 1.00 91.44 111 HIS A CA 1
ATOM 881 C C . HIS A 1 111 ? -5.018 -0.074 -12.291 1.00 91.44 111 HIS A C 1
ATOM 883 O O . HIS A 1 111 ? -4.245 0.243 -13.190 1.00 91.44 111 HIS A O 1
ATOM 889 N N . VAL A 1 112 ? -4.584 -0.362 -11.058 1.00 90.56 112 VAL A N 1
ATOM 890 C CA . VAL A 1 112 ? -3.160 -0.284 -10.698 1.00 90.56 112 VAL A CA 1
ATOM 891 C C . VAL A 1 112 ? -2.329 -1.225 -11.567 1.00 90.56 112 VAL A C 1
ATOM 893 O O . VAL A 1 112 ? -1.277 -0.836 -12.055 1.00 90.56 112 VAL A O 1
ATOM 896 N N . ARG A 1 113 ? -2.797 -2.451 -11.825 1.00 89.00 113 ARG A N 1
ATOM 897 C CA . ARG A 1 113 ? -2.093 -3.393 -12.705 1.00 89.00 113 ARG A CA 1
ATOM 898 C C . ARG A 1 113 ? -1.897 -2.839 -14.117 1.00 89.00 113 ARG A C 1
ATOM 900 O O . ARG A 1 113 ? -0.865 -3.122 -14.718 1.00 89.00 113 ARG A O 1
ATOM 907 N N . ALA A 1 114 ? -2.886 -2.124 -14.650 1.00 87.94 114 ALA A N 1
ATOM 908 C CA . ALA A 1 114 ? -2.813 -1.541 -15.984 1.00 87.94 114 ALA A CA 1
ATOM 909 C C . ALA A 1 114 ? -1.827 -0.364 -16.039 1.00 87.94 114 ALA A C 1
ATOM 911 O O . ALA A 1 114 ? -1.010 -0.313 -16.948 1.00 87.94 114 ALA A O 1
ATOM 912 N N . GLU A 1 115 ? -1.854 0.521 -15.041 1.00 86.56 115 GLU A N 1
ATOM 913 C CA . GLU A 1 115 ? -1.136 1.803 -15.093 1.00 86.56 115 GLU A CA 1
ATOM 914 C C . GLU A 1 115 ? 0.264 1.773 -14.456 1.00 86.56 115 GLU A C 1
ATOM 916 O O . GLU A 1 115 ? 1.105 2.611 -14.773 1.00 86.56 115 GLU A O 1
ATOM 921 N N . LEU A 1 116 ? 0.564 0.818 -13.565 1.00 77.00 116 LEU A N 1
ATOM 922 C CA . LEU A 1 116 ? 1.815 0.808 -12.784 1.00 77.00 116 LEU A CA 1
ATOM 923 C C . LEU A 1 116 ? 3.089 0.658 -13.641 1.00 77.00 116 LEU A C 1
ATOM 925 O O . LEU A 1 116 ? 4.182 0.969 -13.175 1.00 77.00 116 LEU A O 1
ATOM 929 N N . GLY A 1 117 ? 2.973 0.150 -14.870 1.00 67.50 117 GLY A N 1
ATOM 930 C CA . GLY A 1 117 ? 4.086 0.096 -15.828 1.00 67.50 117 GLY A CA 1
ATOM 931 C C . GLY A 1 117 ? 4.252 1.359 -16.680 1.00 67.50 117 GLY A C 1
ATOM 932 O O . GLY A 1 117 ? 5.342 1.576 -17.213 1.00 67.50 117 GLY A O 1
ATOM 933 N N . ASP A 1 118 ? 3.191 2.161 -16.791 1.00 62.69 118 ASP A N 1
ATOM 934 C CA . ASP A 1 118 ? 3.096 3.348 -17.651 1.00 62.69 118 ASP A CA 1
ATOM 935 C C . ASP A 1 118 ? 3.221 4.672 -16.866 1.00 62.69 118 ASP A C 1
ATOM 937 O O . ASP A 1 118 ? 3.420 5.728 -17.472 1.00 62.69 118 ASP A O 1
ATOM 941 N N . THR A 1 119 ? 3.138 4.612 -15.531 1.00 53.69 119 THR A N 1
ATOM 942 C CA . THR A 1 119 ? 3.287 5.741 -14.589 1.00 53.69 119 THR A CA 1
ATOM 943 C C . THR A 1 119 ? 4.729 5.913 -14.119 1.00 53.69 119 THR A C 1
ATOM 945 O O . THR A 1 119 ? 5.184 7.080 -14.041 1.00 53.69 119 THR A O 1
#

Foldseek 3Di:
DDDDDPDPQDWQWAWADPPQATDIDTDRDPVVRQVRNLNRLLSVLVNVADDCVVVCVVPPDPVVVVVLVPDPPDDSVVVVVVVLSVLLSVLCVVLVHGDDDVVSSVVSSVSCNVCSNVD

Radius of gyration: 17.88 Å; chains: 1; bounding box: 46×20×51 Å

InterPro domains:
  IPR024590 RNA helicase HrpA, C-terminal [PF11898] (1-118)

Organism: Vibrio parahaemolyticus (NCBI:txid670)

Secondary structure (DSSP, 8-state):
---BTTB----EEEEEE-SSSEEEEEESSHHHHHHHHHHHHHHHHHHHS--THHHHHHHS-HHHHHHHHT-TTS-HHHHHHHHHHHHHHHHHHHTTS---SHHHHHHHHHHHHHHTTT-